Protein AF-A0A918B3X0-F1 (afdb_monomer)

Mean predicted aligned error: 12.59 Å

Structure (mmCIF, N/CA/C/O backbone):
data_AF-A0A918B3X0-F1
#
_entry.id   AF-A0A918B3X0-F1
#
loop_
_atom_site.group_PDB
_atom_site.id
_atom_site.type_symbol
_atom_site.label_atom_id
_atom_site.label_alt_id
_atom_site.label_comp_id
_atom_site.label_asym_id
_atom_site.label_entity_id
_atom_site.label_seq_id
_atom_site.pdbx_PDB_ins_code
_atom_site.Cartn_x
_atom_site.Cartn_y
_atom_site.Cartn_z
_atom_site.occupancy
_atom_site.B_iso_or_equiv
_atom_site.auth_seq_id
_atom_site.auth_comp_id
_atom_site.auth_asym_id
_atom_site.auth_atom_id
_atom_site.pdbx_PDB_model_num
ATOM 1 N N . MET A 1 1 ? -0.295 -6.693 39.713 1.00 38.38 1 MET A N 1
ATOM 2 C CA . MET A 1 1 ? -0.683 -7.107 41.080 1.00 38.38 1 MET A CA 1
ATOM 3 C C . MET A 1 1 ? -1.932 -7.965 40.973 1.00 38.38 1 MET A C 1
ATOM 5 O O . MET A 1 1 ? -2.939 -7.500 40.463 1.00 38.38 1 MET A O 1
ATOM 9 N N . GLN A 1 2 ? -1.808 -9.243 41.330 1.00 47.12 2 GLN A N 1
ATOM 10 C CA . GLN A 1 2 ? -2.875 -10.244 41.289 1.00 47.12 2 GLN A CA 1
ATOM 11 C C . GLN A 1 2 ? -3.918 -9.998 42.379 1.00 47.12 2 GLN A C 1
ATOM 13 O O . GLN A 1 2 ? -3.562 -9.675 43.508 1.00 47.12 2 GLN A O 1
ATOM 18 N N . CYS A 1 3 ? -5.178 -10.289 42.070 1.00 44.56 3 CYS A N 1
ATOM 19 C CA . CYS A 1 3 ? -6.147 -10.712 43.074 1.00 44.56 3 CYS A CA 1
ATOM 20 C C . CYS A 1 3 ? -6.928 -11.914 42.529 1.00 44.56 3 CYS A C 1
ATOM 22 O O . CYS A 1 3 ? -8.023 -11.789 41.994 1.00 44.56 3 CYS A 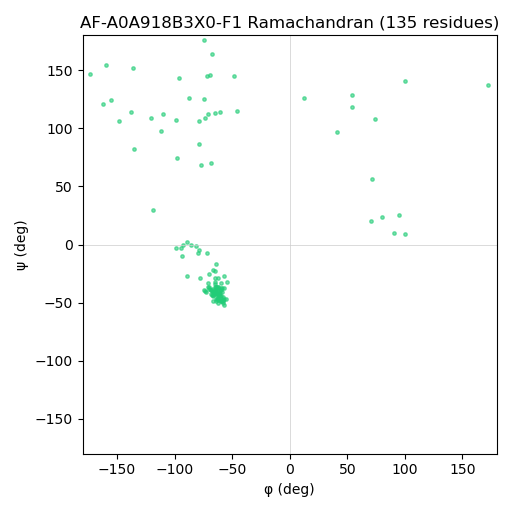O 1
ATOM 24 N N . SER A 1 4 ? -6.326 -13.098 42.664 1.00 54.41 4 SER A N 1
ATOM 25 C CA . SER A 1 4 ? -7.052 -14.368 42.651 1.00 54.41 4 SER A CA 1
ATOM 26 C C . SER A 1 4 ? -7.795 -14.524 43.973 1.00 54.41 4 SER A C 1
ATOM 28 O O . SER A 1 4 ? -7.160 -14.523 45.028 1.00 54.41 4 SER A O 1
ATOM 30 N N . ARG A 1 5 ? -9.112 -14.752 43.934 1.00 53.16 5 ARG A N 1
ATOM 31 C CA . ARG A 1 5 ? -9.843 -15.415 45.025 1.00 53.16 5 ARG A CA 1
ATOM 32 C C . ARG A 1 5 ? -10.854 -16.407 44.454 1.00 53.16 5 ARG A C 1
ATOM 34 O O . ARG A 1 5 ? -11.811 -16.038 43.787 1.00 53.16 5 ARG A O 1
ATOM 41 N N . ARG A 1 6 ? -10.598 -17.685 44.740 1.00 51.03 6 ARG A N 1
ATOM 42 C CA . ARG A 1 6 ? -11.579 -18.779 44.731 1.00 51.03 6 ARG A CA 1
ATOM 43 C C . ARG A 1 6 ? -12.595 -18.590 45.871 1.00 51.03 6 ARG A C 1
ATOM 45 O O . ARG A 1 6 ? -12.253 -17.957 46.866 1.00 51.03 6 ARG A O 1
ATOM 52 N N . ALA A 1 7 ? -13.712 -19.323 45.747 1.00 47.78 7 ALA A N 1
ATOM 53 C CA . ALA A 1 7 ? -14.756 -19.660 46.737 1.00 47.78 7 ALA A CA 1
ATOM 54 C C . ALA A 1 7 ? -16.034 -18.800 46.650 1.00 47.78 7 ALA A C 1
ATOM 56 O O . ALA A 1 7 ? -15.933 -17.600 46.466 1.00 47.78 7 ALA A O 1
ATOM 57 N N . VAL A 1 8 ? -17.270 -19.290 46.807 1.00 46.53 8 VAL A N 1
ATOM 58 C CA . VAL A 1 8 ? -17.877 -20.611 47.078 1.00 46.53 8 VAL A CA 1
ATOM 59 C C . VAL A 1 8 ? -19.406 -20.397 46.947 1.00 46.53 8 VAL A C 1
ATOM 61 O O . VAL A 1 8 ? -19.878 -19.342 47.342 1.00 46.53 8 VAL A O 1
ATOM 64 N N . ARG A 1 9 ? -20.143 -21.417 46.469 1.00 44.09 9 ARG A N 1
ATOM 65 C CA . ARG A 1 9 ? -21.593 -21.713 46.656 1.00 44.09 9 ARG A CA 1
ATOM 66 C C . ARG A 1 9 ? -22.648 -20.642 46.314 1.00 44.09 9 ARG A C 1
ATOM 68 O O . ARG A 1 9 ? -22.637 -19.520 46.793 1.00 44.09 9 ARG A O 1
ATOM 75 N N . GLY A 1 10 ? -23.621 -21.080 45.513 1.00 41.62 10 GLY A N 1
ATOM 76 C CA . GLY A 1 10 ? -24.712 -20.258 45.004 1.00 41.62 10 GLY A CA 1
ATOM 77 C C . GLY A 1 10 ? -25.806 -19.903 46.003 1.00 41.62 10 GLY A C 1
ATOM 78 O O . GLY A 1 10 ? -25.823 -20.399 47.121 1.00 41.62 10 GLY A O 1
ATOM 79 N N . ILE A 1 11 ? -26.735 -19.085 45.509 1.00 48.66 11 ILE A N 1
ATOM 80 C CA . ILE A 1 11 ? -28.118 -18.889 45.953 1.00 48.66 11 ILE A CA 1
ATOM 81 C C . ILE A 1 11 ? -28.875 -18.369 44.718 1.00 48.66 11 ILE A C 1
ATOM 83 O O . ILE A 1 11 ? -28.483 -17.373 44.115 1.00 48.66 11 ILE A O 1
ATOM 87 N N . VAL A 1 12 ? -29.945 -19.064 44.333 1.00 45.19 12 VAL A N 1
ATOM 88 C CA . VAL A 1 12 ? -31.016 -18.528 43.483 1.00 45.19 12 VAL A CA 1
ATOM 89 C C . VAL A 1 12 ? -32.021 -17.869 44.425 1.00 45.19 12 VAL A C 1
ATOM 91 O O . VAL A 1 12 ? -32.462 -18.547 45.350 1.00 45.19 12 VAL A O 1
ATOM 94 N N . CYS A 1 13 ? -32.363 -16.591 44.210 1.00 37.28 13 CYS A N 1
ATOM 95 C CA . CYS A 1 13 ? -33.737 -16.060 44.279 1.00 37.28 13 CYS A CA 1
ATOM 96 C C . CYS A 1 13 ? -33.818 -14.522 44.175 1.00 37.28 13 CYS A C 1
ATOM 98 O O . CYS A 1 13 ? -33.121 -13.802 44.879 1.00 37.28 13 CYS A O 1
ATOM 100 N N . ALA A 1 14 ? -34.807 -14.099 43.378 1.00 45.00 14 ALA A N 1
ATOM 101 C CA . ALA A 1 14 ? -35.717 -12.963 43.566 1.00 45.00 14 ALA A CA 1
ATOM 102 C C . ALA A 1 14 ? -35.231 -11.504 43.377 1.00 45.00 14 ALA A C 1
ATOM 104 O O . ALA A 1 14 ? -34.562 -10.911 44.212 1.00 45.00 14 ALA A O 1
ATOM 105 N N . ALA A 1 15 ? -35.722 -10.937 42.266 1.00 50.12 15 ALA A N 1
ATOM 106 C CA . ALA A 1 15 ? -36.191 -9.569 42.012 1.00 50.12 15 ALA A CA 1
ATOM 107 C C . ALA A 1 15 ? -35.898 -8.449 43.033 1.00 50.12 15 ALA A C 1
ATOM 109 O O . ALA A 1 15 ? -36.362 -8.489 44.170 1.00 50.12 15 ALA A O 1
ATOM 110 N N . SER A 1 16 ? -35.290 -7.358 42.548 1.00 41.41 16 SER A N 1
ATOM 111 C CA . SER A 1 16 ? -35.423 -5.990 43.077 1.00 41.41 16 SER A CA 1
ATOM 112 C C . SER A 1 16 ? -35.019 -4.951 42.018 1.00 41.41 16 SER A C 1
ATOM 114 O O . SER A 1 16 ? -34.298 -5.247 41.071 1.00 41.41 16 SER A O 1
ATOM 116 N N . VAL A 1 17 ? -35.571 -3.752 42.171 1.00 45.78 17 VAL A N 1
ATOM 117 C CA . VAL A 1 17 ? -35.860 -2.713 41.172 1.00 45.78 17 VAL A CA 1
ATOM 118 C C . VAL A 1 17 ? -34.755 -1.637 41.101 1.00 45.78 17 VAL A C 1
ATOM 120 O O . VAL A 1 17 ? -34.245 -1.235 42.136 1.00 45.78 17 VAL A O 1
ATOM 123 N N . VAL A 1 18 ? -34.480 -1.147 39.878 1.00 50.53 18 VAL A N 1
ATOM 124 C CA . VAL A 1 18 ? -33.891 0.157 39.462 1.00 50.53 18 VAL A CA 1
ATOM 125 C C . VAL A 1 18 ? -32.541 0.604 40.055 1.00 50.53 18 VAL A C 1
ATOM 127 O O . VAL A 1 18 ? -32.454 0.994 41.212 1.00 50.53 18 VAL A O 1
ATOM 130 N N . ALA A 1 19 ? -31.544 0.765 39.172 1.00 49.41 19 ALA A N 1
ATOM 131 C CA . ALA A 1 19 ? -30.615 1.905 39.173 1.00 49.41 19 ALA A CA 1
ATOM 132 C C . ALA A 1 19 ? -29.902 2.020 37.809 1.00 49.41 19 ALA A C 1
ATOM 134 O O . ALA A 1 19 ? -29.218 1.095 37.377 1.00 49.41 19 ALA A O 1
ATOM 135 N N . VAL A 1 20 ? -30.049 3.163 37.131 1.00 58.12 20 VAL A N 1
ATOM 136 C CA . VAL A 1 20 ? -29.154 3.574 36.039 1.00 58.12 20 VAL A CA 1
ATOM 137 C C . VAL A 1 20 ? -27.819 3.938 36.682 1.00 58.12 20 VAL A C 1
ATOM 139 O O . VAL A 1 20 ? -27.745 4.914 37.424 1.00 58.12 20 VAL A O 1
ATOM 142 N N . ALA A 1 21 ? -26.774 3.156 36.424 1.00 47.59 21 ALA A N 1
ATOM 143 C CA . ALA A 1 21 ? -25.416 3.487 36.834 1.00 47.59 21 ALA A CA 1
ATOM 144 C C . ALA A 1 21 ? -24.411 2.923 35.825 1.00 47.59 21 ALA A C 1
ATOM 146 O O . ALA A 1 21 ? -24.182 1.721 35.759 1.00 47.59 21 ALA A O 1
ATOM 147 N N . GLY A 1 22 ? -23.856 3.844 35.034 1.00 50.56 22 GLY A N 1
ATOM 148 C CA . GLY A 1 22 ? -22.523 3.808 34.441 1.00 50.56 22 GLY A CA 1
ATOM 149 C C . GLY A 1 22 ? -22.023 2.483 33.877 1.00 50.56 22 GLY A C 1
ATOM 150 O O . GLY A 1 22 ? -21.320 1.746 34.562 1.00 50.56 22 GLY A O 1
ATOM 151 N N . LEU A 1 23 ? -22.177 2.308 32.563 1.00 48.69 23 LEU A N 1
ATOM 152 C CA . LEU A 1 23 ? -21.142 1.643 31.767 1.00 48.69 23 LEU A CA 1
ATOM 153 C C . LEU A 1 23 ? -19.905 2.559 3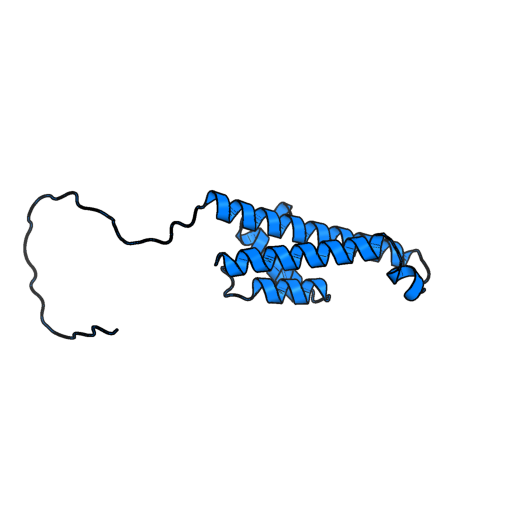1.722 1.00 48.69 23 LEU A C 1
ATOM 155 O O . LEU A 1 23 ? -19.595 3.175 30.712 1.00 48.69 23 LEU A O 1
ATOM 159 N N . MET A 1 24 ? -19.233 2.694 32.863 1.00 55.38 24 MET A N 1
ATOM 160 C CA . MET A 1 24 ? -17.837 3.108 32.941 1.00 55.38 24 MET A CA 1
ATOM 161 C C . MET A 1 24 ? -17.016 1.828 33.084 1.00 55.38 24 MET A C 1
ATOM 163 O O . MET A 1 24 ? -16.556 1.472 34.167 1.00 55.38 24 MET A O 1
ATOM 167 N N . SER A 1 25 ? -16.885 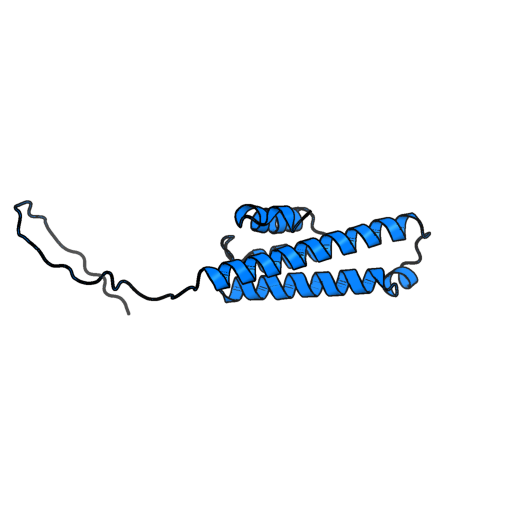1.104 31.976 1.00 47.66 25 SER A N 1
ATOM 168 C CA . SER A 1 25 ? -15.858 0.082 31.782 1.00 47.66 25 SER A CA 1
ATOM 169 C C . SER A 1 25 ? -14.881 0.632 30.746 1.00 47.66 25 SER A C 1
ATOM 171 O O . SER A 1 25 ? -15.274 0.878 29.611 1.00 47.66 25 SER A O 1
ATOM 173 N N . GLY A 1 26 ? -13.660 0.915 31.212 1.00 43.53 26 GLY A N 1
ATOM 174 C CA . GLY A 1 26 ? -12.650 1.811 30.635 1.00 43.53 26 GLY A CA 1
ATOM 175 C C . GLY A 1 26 ? -12.342 1.654 29.142 1.00 43.53 26 GLY A C 1
ATOM 176 O O . GLY A 1 26 ? -12.439 0.574 28.579 1.00 43.53 26 GLY A O 1
ATOM 177 N N . CYS A 1 27 ? -12.058 2.763 28.456 1.00 48.41 27 CYS A N 1
ATOM 178 C CA . CYS A 1 27 ? -10.750 3.449 28.421 1.00 48.41 27 CYS A CA 1
ATOM 179 C C . CYS A 1 27 ? -9.660 2.696 27.629 1.00 48.41 27 CYS A C 1
ATOM 181 O O . CYS A 1 27 ? -8.570 2.464 28.140 1.00 48.41 27 CYS A O 1
ATOM 183 N N . SER A 1 28 ? -9.927 2.402 26.357 1.00 42.72 28 SER A N 1
ATOM 184 C CA . SER A 1 28 ? -9.097 2.951 25.276 1.00 42.72 28 SER A CA 1
ATOM 185 C C . SER A 1 28 ? -10.055 3.753 24.408 1.00 42.72 28 SER A C 1
ATOM 187 O O . SER A 1 28 ? -10.979 3.186 23.831 1.00 42.72 28 SER A O 1
ATOM 189 N N . SER A 1 29 ? -9.956 5.082 24.435 1.00 47.22 29 SER A N 1
ATOM 190 C CA . SER A 1 29 ? -10.747 5.933 23.543 1.00 47.22 29 SER A CA 1
ATOM 191 C C . SER A 1 29 ? -10.095 5.884 22.166 1.00 47.22 29 SER A C 1
ATOM 193 O O . SER A 1 29 ? -9.481 6.857 21.736 1.00 47.22 29 SER A O 1
ATOM 195 N N . ASP A 1 30 ? -10.166 4.726 21.520 1.00 58.38 30 ASP A N 1
ATOM 196 C CA . ASP A 1 30 ? -9.882 4.613 20.101 1.00 58.38 30 ASP A CA 1
ATOM 197 C C . ASP A 1 30 ? -10.941 5.421 19.363 1.00 58.38 30 ASP A C 1
ATOM 199 O O . ASP A 1 30 ? -12.134 5.129 19.442 1.00 58.38 30 ASP A O 1
ATOM 203 N N . ASP A 1 31 ? -10.504 6.508 18.730 1.00 74.25 31 ASP A N 1
ATOM 204 C CA . ASP A 1 31 ? -11.349 7.296 17.845 1.00 74.25 31 ASP A CA 1
ATOM 205 C C . ASP A 1 31 ? -11.530 6.493 16.548 1.00 74.25 31 ASP A C 1
ATOM 207 O O . ASP A 1 31 ? -10.567 6.361 15.782 1.00 74.25 31 ASP A O 1
ATOM 211 N N . PRO A 1 32 ? -12.728 5.937 16.286 1.00 77.12 32 PRO A N 1
ATOM 212 C CA . PRO A 1 32 ? -12.947 5.088 15.122 1.00 77.12 32 PRO A CA 1
ATOM 213 C C . PRO A 1 32 ? -12.718 5.845 13.809 1.00 77.12 32 PRO A C 1
ATOM 215 O O . PRO A 1 32 ? -12.282 5.238 12.835 1.00 77.12 32 PRO A O 1
ATOM 218 N N . ALA A 1 33 ? -12.937 7.166 13.781 1.00 84.94 33 ALA A N 1
ATOM 219 C CA . ALA A 1 33 ? -12.683 7.968 12.588 1.00 84.94 33 ALA A CA 1
ATOM 220 C C . ALA A 1 33 ? -11.181 8.056 12.283 1.00 84.94 33 ALA A C 1
ATOM 222 O O . ALA A 1 33 ? -10.764 7.964 11.129 1.00 84.94 33 ALA A O 1
ATOM 223 N N . ARG A 1 34 ? -10.356 8.176 13.327 1.00 87.31 34 ARG A N 1
ATOM 224 C CA . ARG A 1 34 ? -8.896 8.198 13.198 1.00 87.31 34 ARG A CA 1
ATOM 225 C C . ARG A 1 34 ? -8.338 6.827 12.810 1.00 87.31 34 ARG A C 1
ATOM 227 O O . ARG A 1 34 ? -7.385 6.752 12.041 1.00 87.31 34 ARG A O 1
ATOM 234 N N . ALA A 1 35 ? -8.924 5.748 13.329 1.00 89.56 35 ALA A N 1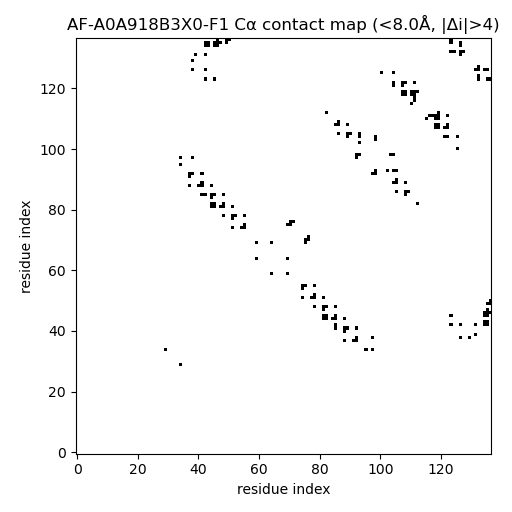
ATOM 235 C CA . ALA A 1 35 ? -8.547 4.388 12.951 1.00 89.56 35 ALA A CA 1
ATOM 236 C C . ALA A 1 35 ? -8.806 4.120 11.460 1.00 89.56 35 ALA A C 1
ATOM 238 O O . ALA A 1 35 ? -7.908 3.664 10.751 1.00 89.56 35 ALA A O 1
ATOM 239 N N . GLU A 1 36 ? -9.996 4.489 10.977 1.00 92.88 36 GLU A N 1
ATOM 240 C CA . GLU A 1 36 ? -10.355 4.378 9.562 1.00 92.88 36 GLU A CA 1
ATOM 241 C C . GLU A 1 36 ? -9.418 5.216 8.676 1.00 92.88 36 GLU A C 1
ATOM 243 O O . GLU A 1 36 ? -8.972 4.753 7.625 1.00 92.88 36 GLU A O 1
ATOM 248 N N . GLU A 1 37 ? -9.072 6.436 9.104 1.00 95.31 37 GLU A N 1
ATOM 249 C CA . GLU A 1 37 ? -8.130 7.290 8.378 1.00 95.31 37 GLU A CA 1
ATOM 250 C C . GLU A 1 37 ? -6.765 6.611 8.213 1.00 95.31 37 GLU A C 1
ATOM 252 O O . GLU A 1 37 ? -6.237 6.561 7.100 1.00 95.31 37 GLU A O 1
ATOM 257 N N . TRP A 1 38 ? -6.204 6.034 9.280 1.00 95.50 38 TRP A N 1
ATOM 258 C CA . TRP A 1 38 ? -4.913 5.353 9.187 1.00 95.50 38 TRP A CA 1
ATOM 259 C C . TRP A 1 38 ? -4.955 4.122 8.289 1.00 95.50 38 TRP A C 1
ATOM 261 O O . TRP A 1 38 ? -4.031 3.917 7.496 1.00 95.50 38 TRP A O 1
ATOM 271 N N . GLN A 1 39 ? -6.025 3.332 8.373 1.00 95.56 39 GLN A N 1
ATOM 272 C CA . GLN A 1 39 ? -6.220 2.163 7.514 1.00 95.56 39 GLN A CA 1
ATOM 273 C C . GLN A 1 39 ? -6.316 2.575 6.045 1.00 95.56 39 GLN A C 1
ATOM 275 O O . GLN A 1 39 ? -5.607 2.030 5.198 1.00 95.56 39 GLN A O 1
ATOM 280 N N . ARG A 1 40 ? -7.105 3.613 5.747 1.00 96.69 40 ARG A N 1
ATOM 281 C CA . ARG A 1 40 ? -7.227 4.172 4.398 1.00 96.69 40 ARG A CA 1
ATOM 282 C C . ARG A 1 40 ? -5.891 4.681 3.869 1.00 96.69 40 ARG A C 1
ATOM 284 O O . ARG A 1 40 ? -5.555 4.423 2.711 1.00 96.69 40 ARG A O 1
ATOM 291 N N . VAL A 1 41 ? -5.130 5.404 4.695 1.00 97.44 41 VAL A N 1
ATOM 292 C CA . VAL A 1 41 ? -3.801 5.911 4.328 1.00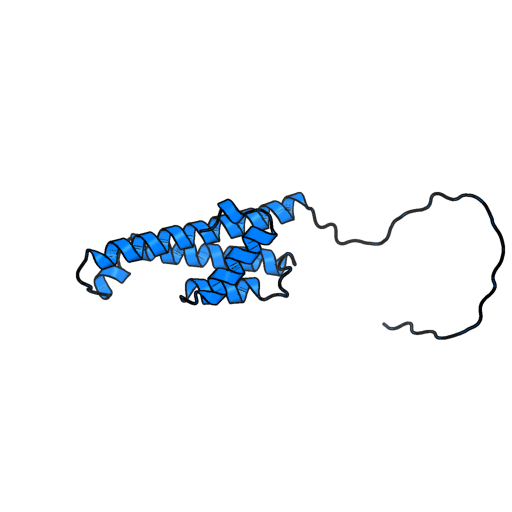 97.44 41 VAL A CA 1
ATOM 293 C C . VAL A 1 41 ? -2.878 4.752 3.978 1.00 97.44 41 VAL A C 1
ATOM 295 O O . VAL A 1 41 ? -2.253 4.792 2.921 1.00 97.44 41 VAL A O 1
ATOM 298 N N . TYR A 1 42 ? -2.816 3.715 4.813 1.00 97.62 42 TYR A N 1
ATOM 299 C CA . TYR A 1 42 ? -2.014 2.530 4.526 1.00 97.62 42 TYR A CA 1
ATOM 300 C C . TYR A 1 42 ? -2.413 1.876 3.202 1.00 97.62 42 TYR A C 1
ATOM 302 O O . TYR A 1 42 ? -1.557 1.722 2.334 1.00 97.62 42 TYR A O 1
ATOM 310 N N . CYS A 1 43 ? -3.700 1.585 3.002 1.00 98.06 43 CYS A N 1
ATOM 311 C CA . CYS A 1 43 ? -4.172 0.922 1.787 1.00 98.06 43 CYS A CA 1
ATOM 312 C C . CYS A 1 43 ? -3.912 1.751 0.527 1.00 98.06 43 CYS A C 1
ATOM 314 O O . CYS A 1 43 ? -3.454 1.215 -0.474 1.00 98.06 43 CYS A O 1
ATOM 316 N N . THR A 1 44 ? -4.069 3.075 0.604 1.00 98.38 44 THR A N 1
ATOM 317 C CA . THR A 1 44 ? -3.707 3.982 -0.497 1.00 98.38 44 THR A CA 1
ATOM 318 C C . THR A 1 44 ? -2.214 3.908 -0.829 1.00 98.38 44 THR A C 1
ATOM 320 O O . THR A 1 44 ? -1.831 3.915 -1.999 1.00 98.38 44 THR A O 1
ATOM 323 N N . ARG A 1 45 ? -1.342 3.868 0.190 1.00 98.12 45 ARG A N 1
ATOM 324 C CA . ARG A 1 45 ? 0.111 3.765 -0.022 1.00 98.12 45 ARG A CA 1
ATOM 325 C C . ARG A 1 45 ? 0.514 2.399 -0.562 1.00 98.12 45 ARG A C 1
ATOM 327 O O . ARG A 1 45 ? 1.418 2.353 -1.388 1.00 98.12 45 ARG A O 1
ATOM 334 N N . LEU A 1 46 ? -0.151 1.333 -0.120 1.00 97.81 46 LEU A N 1
ATOM 335 C CA . LEU A 1 46 ? 0.076 -0.015 -0.624 1.00 97.81 46 LEU A CA 1
ATOM 336 C C . LEU A 1 46 ? -0.269 -0.103 -2.117 1.00 97.81 46 LEU A C 1
ATOM 338 O O . LEU A 1 46 ? 0.600 -0.485 -2.892 1.00 97.81 46 LEU A O 1
ATOM 342 N N . GLY A 1 47 ? -1.453 0.360 -2.534 1.00 97.62 47 GLY A N 1
ATOM 343 C CA . GLY A 1 47 ? -1.827 0.387 -3.954 1.00 97.62 47 GLY A CA 1
ATOM 344 C C . GLY A 1 47 ? -0.909 1.265 -4.803 1.00 97.62 47 GLY A C 1
ATOM 345 O O . GLY A 1 47 ? -0.441 0.842 -5.850 1.00 97.62 47 GLY A O 1
ATOM 346 N N . SER A 1 48 ? -0.519 2.442 -4.298 1.00 97.19 48 SER A N 1
ATOM 347 C CA . SER A 1 48 ? 0.441 3.306 -5.012 1.00 97.19 48 SER A CA 1
ATOM 348 C C . SER A 1 48 ? 1.792 2.619 -5.260 1.00 97.19 48 SER A C 1
ATOM 350 O O . SER A 1 48 ? 2.464 2.906 -6.248 1.00 97.19 48 SER A O 1
ATOM 352 N N . TRP A 1 49 ? 2.229 1.749 -4.344 1.00 97.38 49 TRP A N 1
ATOM 353 C CA . TRP A 1 49 ? 3.441 0.953 -4.534 1.00 97.38 49 TRP A CA 1
ATOM 354 C C . TRP A 1 49 ? 3.237 -0.162 -5.570 1.00 97.38 49 TRP A C 1
ATOM 356 O O . TRP A 1 49 ? 4.126 -0.357 -6.400 1.00 97.38 49 TRP A O 1
ATOM 366 N N . GLN A 1 50 ? 2.084 -0.840 -5.562 1.00 96.62 50 GLN A N 1
ATOM 367 C CA . GLN A 1 50 ? 1.726 -1.856 -6.562 1.00 96.62 50 GLN A CA 1
ATOM 368 C C . GLN A 1 50 ? 1.719 -1.252 -7.975 1.00 96.62 50 GLN A C 1
ATOM 370 O O . GLN A 1 50 ? 2.437 -1.738 -8.849 1.00 96.62 50 GLN A O 1
ATOM 375 N N . ASP A 1 51 ? 1.055 -0.106 -8.152 1.00 95.50 51 ASP A N 1
ATOM 376 C CA . ASP A 1 51 ? 1.033 0.653 -9.409 1.00 95.50 51 ASP A CA 1
ATOM 377 C C . ASP A 1 51 ? 2.450 1.005 -9.901 1.00 95.50 51 ASP A C 1
ATOM 379 O O . ASP A 1 51 ? 2.795 0.827 -11.074 1.00 95.50 51 ASP A O 1
ATOM 383 N N . ALA A 1 52 ? 3.305 1.504 -9.000 1.00 94.25 52 ALA A N 1
ATOM 384 C CA . ALA A 1 52 ? 4.671 1.894 -9.341 1.00 94.25 52 ALA A CA 1
ATOM 385 C C . ALA A 1 52 ? 5.551 0.686 -9.718 1.00 94.25 52 ALA A C 1
ATOM 387 O O . ALA A 1 52 ? 6.353 0.765 -10.654 1.00 94.25 52 ALA A O 1
ATOM 388 N N . ARG A 1 53 ? 5.392 -0.450 -9.028 1.00 92.31 53 ARG A N 1
ATOM 389 C CA . ARG A 1 53 ? 6.078 -1.711 -9.358 1.00 92.31 53 ARG A CA 1
ATOM 390 C C . ARG A 1 53 ? 5.639 -2.246 -10.723 1.00 92.31 53 ARG A C 1
ATOM 392 O O . ARG A 1 53 ? 6.464 -2.738 -11.500 1.00 92.31 53 ARG A O 1
ATOM 399 N N . ASP A 1 54 ? 4.360 -2.147 -11.039 1.00 91.88 54 ASP A N 1
ATOM 400 C CA . ASP A 1 54 ? 3.836 -2.647 -12.306 1.00 91.88 54 ASP A CA 1
ATOM 401 C C . ASP A 1 54 ? 4.330 -1.784 -13.478 1.00 91.88 54 ASP A C 1
ATOM 403 O O . ASP A 1 54 ? 4.773 -2.317 -14.501 1.00 91.88 54 ASP A O 1
ATOM 407 N N . ALA A 1 55 ? 4.412 -0.462 -13.291 1.00 89.44 55 ALA A N 1
ATOM 408 C CA . ALA A 1 55 ? 5.029 0.453 -14.255 1.00 89.44 55 ALA A CA 1
ATOM 409 C C . ALA A 1 55 ? 6.513 0.127 -14.536 1.00 89.44 55 ALA A C 1
ATOM 411 O O . ALA A 1 55 ? 6.973 0.212 -15.683 1.00 89.44 55 ALA A O 1
ATOM 412 N N . LEU A 1 56 ? 7.266 -0.296 -13.515 1.00 86.69 56 LEU A N 1
ATOM 413 C CA . LEU A 1 56 ? 8.649 -0.763 -13.670 1.00 86.69 56 LEU A CA 1
ATOM 414 C C . LEU A 1 56 ? 8.764 -2.045 -14.492 1.00 86.69 56 LEU A C 1
ATOM 416 O O . LEU A 1 56 ? 9.669 -2.176 -15.324 1.00 86.69 56 LEU A O 1
ATOM 420 N N . THR A 1 57 ? 7.852 -2.987 -14.259 1.00 83.88 57 THR A N 1
ATOM 421 C CA . THR A 1 57 ? 7.818 -4.271 -14.967 1.00 83.88 57 THR A CA 1
ATOM 422 C C . THR A 1 57 ? 7.582 -4.053 -16.461 1.00 83.88 57 THR A C 1
ATOM 424 O O . THR A 1 57 ? 8.290 -4.630 -17.288 1.00 83.88 57 THR A O 1
ATOM 427 N N . VAL A 1 58 ? 6.666 -3.145 -16.817 1.00 79.06 58 VAL A N 1
ATOM 428 C CA . VAL A 1 58 ? 6.421 -2.739 -18.211 1.00 79.06 58 VAL A CA 1
ATOM 429 C C . VAL A 1 58 ? 7.662 -2.080 -18.823 1.00 79.06 58 VAL A C 1
ATOM 431 O O . VAL A 1 58 ? 8.102 -2.467 -19.904 1.00 79.06 58 VAL A O 1
ATOM 434 N N . SER A 1 59 ? 8.285 -1.141 -18.108 1.00 71.12 59 SER A N 1
ATOM 435 C CA . SER A 1 59 ? 9.442 -0.382 -18.610 1.00 71.12 59 SER A CA 1
ATOM 436 C C . SER A 1 59 ? 10.685 -1.252 -18.847 1.00 71.12 59 SER A C 1
ATOM 438 O O . SER A 1 59 ? 11.449 -1.018 -19.784 1.00 71.12 59 SER A O 1
ATOM 440 N N . THR A 1 60 ? 10.886 -2.276 -18.015 1.00 69.31 60 THR A N 1
ATOM 441 C CA . THR A 1 60 ? 12.021 -3.211 -18.124 1.00 69.31 60 THR A CA 1
ATOM 442 C C . THR A 1 60 ? 11.803 -4.252 -19.225 1.00 69.31 60 THR A C 1
ATOM 444 O O . THR A 1 60 ? 12.765 -4.707 -19.836 1.00 69.31 60 THR A O 1
ATOM 447 N N . GLY A 1 61 ? 10.550 -4.610 -19.526 1.00 62.97 61 GLY A N 1
ATOM 448 C CA . GLY A 1 61 ? 10.222 -5.496 -20.648 1.00 62.97 61 GLY A CA 1
ATOM 449 C C . GLY A 1 61 ? 10.565 -4.896 -22.017 1.00 62.97 61 GLY A C 1
ATOM 450 O O . GLY A 1 61 ? 10.973 -5.627 -22.920 1.00 62.97 61 GLY A O 1
ATOM 451 N N . ASP A 1 62 ? 10.464 -3.570 -22.146 1.00 61.91 62 ASP A N 1
ATOM 452 C CA . ASP A 1 62 ? 10.767 -2.839 -23.384 1.00 61.91 62 ASP A CA 1
ATOM 453 C C . ASP A 1 62 ? 12.240 -2.401 -23.493 1.00 61.91 62 ASP A C 1
ATOM 455 O O . ASP A 1 62 ? 12.779 -2.258 -24.596 1.00 61.91 62 ASP A O 1
ATOM 459 N N . ALA A 1 63 ? 12.924 -2.195 -22.364 1.00 58.84 63 ALA A N 1
ATOM 460 C CA . ALA A 1 63 ? 14.328 -1.808 -22.321 1.00 58.84 63 ALA A CA 1
ATOM 461 C C . ALA A 1 63 ? 15.216 -3.032 -22.056 1.00 58.84 63 ALA A C 1
ATOM 463 O O . ALA A 1 63 ? 15.289 -3.514 -20.932 1.00 58.84 63 ALA A O 1
ATOM 464 N N . GLY A 1 64 ? 15.943 -3.511 -23.075 1.00 58.12 64 GLY A N 1
ATOM 465 C CA . GLY A 1 64 ? 16.970 -4.548 -22.903 1.00 58.12 64 GLY A CA 1
ATOM 466 C C . GLY A 1 64 ? 17.862 -4.242 -21.691 1.00 58.12 64 GLY A C 1
ATOM 467 O O . GLY A 1 64 ? 18.527 -3.206 -21.663 1.00 58.12 64 GLY A O 1
ATOM 468 N N . ALA A 1 65 ? 17.789 -5.107 -20.678 1.00 59.09 65 ALA A N 1
ATOM 469 C CA . ALA A 1 65 ? 18.163 -4.802 -19.302 1.00 59.09 65 ALA A CA 1
ATOM 470 C C . ALA A 1 65 ? 19.641 -4.400 -19.144 1.00 59.09 65 ALA A C 1
ATOM 472 O O . ALA A 1 65 ? 20.550 -5.208 -19.323 1.00 59.09 65 ALA A O 1
ATOM 473 N N . ASP A 1 66 ? 19.863 -3.144 -18.756 1.00 68.62 66 ASP A N 1
ATOM 474 C CA . ASP A 1 66 ? 21.064 -2.715 -18.043 1.00 68.62 66 ASP A CA 1
ATOM 475 C C . ASP A 1 66 ? 20.611 -2.326 -16.631 1.00 68.62 66 ASP A C 1
ATOM 477 O O . ASP A 1 66 ? 20.069 -1.236 -16.412 1.00 68.62 66 ASP A O 1
ATOM 481 N N . ASP A 1 67 ? 20.775 -3.249 -15.681 1.00 66.88 67 ASP A N 1
ATOM 482 C CA . ASP A 1 67 ? 20.261 -3.135 -14.306 1.00 66.88 67 ASP A CA 1
ATOM 483 C C . ASP A 1 67 ? 20.725 -1.841 -13.617 1.00 66.88 67 ASP A C 1
ATOM 485 O O . ASP A 1 67 ? 19.998 -1.219 -12.839 1.00 66.88 67 ASP A O 1
ATOM 489 N N . ALA A 1 68 ? 21.928 -1.366 -13.957 1.00 68.06 68 ALA A N 1
ATOM 490 C CA . ALA A 1 68 ? 22.476 -0.130 -13.416 1.00 68.06 68 ALA A CA 1
ATOM 491 C C . ALA A 1 68 ? 21.753 1.117 -13.951 1.00 68.06 68 ALA A C 1
ATOM 493 O O . ALA A 1 68 ? 21.656 2.123 -13.242 1.00 68.06 68 ALA A O 1
ATOM 494 N N . ARG A 1 69 ? 21.267 1.098 -15.198 1.00 71.19 69 ARG A N 1
ATOM 495 C CA . ARG A 1 69 ? 20.439 2.175 -15.757 1.00 71.19 69 ARG A CA 1
ATOM 496 C C . ARG A 1 69 ? 19.021 2.138 -15.192 1.00 71.19 69 ARG A C 1
ATOM 498 O O . ARG A 1 69 ? 18.503 3.208 -14.875 1.00 71.19 69 ARG A O 1
ATOM 505 N N . ALA A 1 70 ? 18.445 0.950 -15.015 1.00 70.81 70 ALA A N 1
ATOM 506 C CA . ALA A 1 70 ? 17.129 0.773 -14.404 1.00 70.81 70 ALA A CA 1
ATOM 507 C C . ALA A 1 70 ? 17.097 1.311 -12.962 1.00 70.81 70 ALA A C 1
ATOM 509 O O . ALA A 1 70 ? 16.227 2.111 -12.633 1.00 70.81 70 ALA A O 1
ATOM 510 N N . ALA A 1 71 ? 18.119 1.019 -12.149 1.00 74.69 71 ALA A N 1
ATOM 511 C CA . ALA A 1 71 ? 18.226 1.525 -10.774 1.00 74.69 71 ALA A CA 1
ATOM 512 C C . ALA A 1 71 ? 18.367 3.061 -10.661 1.00 74.69 71 ALA A C 1
ATOM 514 O O . ALA A 1 71 ? 18.185 3.639 -9.592 1.00 74.69 71 ALA A O 1
ATOM 515 N N . ARG A 1 72 ? 18.720 3.755 -11.752 1.00 78.00 72 ARG A N 1
ATOM 516 C CA . ARG A 1 72 ? 18.798 5.229 -11.803 1.00 78.00 72 ARG A CA 1
ATOM 517 C C . ARG A 1 72 ? 17.560 5.875 -12.417 1.00 78.00 72 ARG A C 1
ATOM 519 O O . ARG A 1 72 ? 17.508 7.104 -12.506 1.00 78.00 72 ARG A O 1
ATOM 526 N N . SER A 1 73 ? 16.613 5.067 -12.878 1.00 83.12 73 SER A N 1
ATOM 527 C CA . SER A 1 73 ? 15.400 5.549 -13.519 1.00 83.12 73 SER A CA 1
ATOM 528 C C . SER A 1 73 ? 14.487 6.250 -12.499 1.00 83.12 73 SER A C 1
ATOM 530 O O . SER A 1 73 ? 14.494 5.892 -11.314 1.00 83.12 73 SER A O 1
ATOM 532 N N . PRO A 1 74 ? 13.754 7.300 -12.907 1.00 85.50 74 PRO A N 1
ATOM 533 C CA . PRO A 1 74 ? 12.773 7.939 -12.038 1.00 85.50 74 PRO A CA 1
ATOM 534 C C . PRO A 1 74 ? 11.696 6.949 -11.580 1.00 85.50 74 PRO A C 1
ATOM 536 O O . PRO A 1 74 ? 11.347 6.962 -10.407 1.00 85.50 74 PRO A O 1
ATOM 539 N N . GLU A 1 75 ? 11.275 6.027 -12.445 1.00 87.69 75 GLU A N 1
ATOM 540 C CA . GLU A 1 75 ? 10.286 4.991 -12.143 1.00 87.69 75 GLU A CA 1
ATOM 541 C C . GLU A 1 75 ? 10.761 4.084 -10.998 1.00 87.69 75 GLU A C 1
ATOM 543 O O . GLU A 1 75 ? 9.991 3.739 -10.103 1.00 87.69 75 GLU A O 1
ATOM 548 N N . PHE A 1 76 ? 12.058 3.751 -10.976 1.00 88.19 76 PHE A N 1
ATOM 549 C CA . PHE A 1 76 ? 12.640 2.939 -9.906 1.00 88.19 76 PHE A CA 1
ATOM 550 C C . PHE A 1 76 ? 12.626 3.676 -8.574 1.00 88.19 76 PHE A C 1
ATOM 552 O O . PHE A 1 76 ? 12.208 3.130 -7.555 1.00 88.19 76 PHE A O 1
ATOM 559 N N . ARG A 1 77 ? 13.012 4.953 -8.592 1.00 91.19 77 ARG A N 1
ATOM 560 C CA . ARG A 1 77 ? 12.971 5.803 -7.399 1.00 91.19 77 ARG A CA 1
ATOM 561 C C . ARG A 1 77 ? 11.548 6.020 -6.897 1.00 91.19 77 ARG A C 1
ATOM 563 O O . ARG A 1 77 ? 11.344 6.095 -5.689 1.00 91.19 77 ARG A O 1
ATOM 570 N N . ASP A 1 78 ? 10.579 6.139 -7.796 1.00 91.50 78 ASP A N 1
ATOM 571 C CA . ASP A 1 78 ? 9.174 6.309 -7.437 1.00 91.50 78 ASP A CA 1
ATOM 572 C C . ASP A 1 78 ? 8.624 5.046 -6.767 1.00 91.50 78 ASP A C 1
ATOM 574 O O . ASP A 1 78 ? 7.998 5.149 -5.709 1.00 91.50 78 ASP A O 1
ATOM 578 N N . ALA A 1 79 ? 8.946 3.861 -7.294 1.00 92.88 79 ALA A N 1
ATOM 579 C CA . ALA A 1 79 ? 8.591 2.593 -6.661 1.00 92.88 79 ALA A CA 1
ATOM 580 C C . ALA A 1 79 ? 9.260 2.410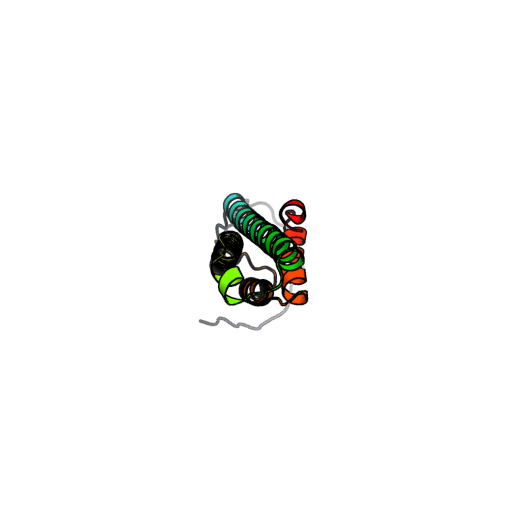 -5.289 1.00 92.88 79 ALA A C 1
ATOM 582 O O . ALA A 1 79 ? 8.586 2.027 -4.332 1.00 92.88 79 ALA A O 1
ATOM 583 N N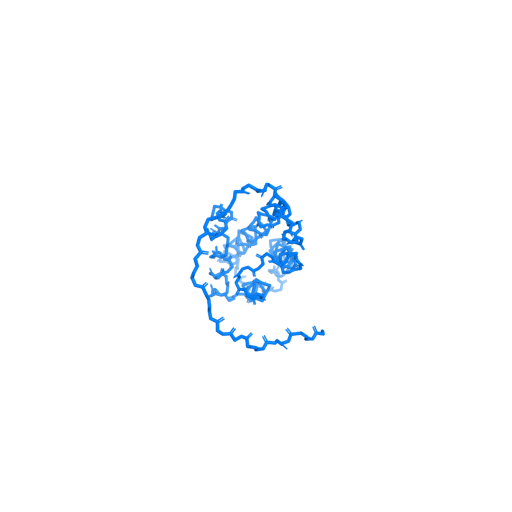 . GLU A 1 80 ? 10.550 2.739 -5.147 1.00 93.75 80 GLU A N 1
ATOM 584 C CA . GLU A 1 80 ? 11.239 2.706 -3.847 1.00 93.75 80 GLU A CA 1
ATOM 585 C C . GLU A 1 80 ? 10.604 3.676 -2.838 1.00 93.75 80 GLU A C 1
ATOM 587 O O . GLU A 1 80 ? 10.351 3.320 -1.685 1.00 93.75 80 GLU A O 1
ATOM 592 N N . ASN A 1 81 ? 10.291 4.902 -3.259 1.00 96.44 81 ASN A N 1
ATOM 593 C CA . ASN A 1 81 ? 9.635 5.885 -2.398 1.00 96.44 81 ASN A CA 1
ATOM 594 C C . ASN A 1 81 ? 8.235 5.421 -1.969 1.00 96.44 81 ASN A C 1
ATOM 596 O O . ASN A 1 81 ? 7.863 5.580 -0.801 1.00 96.44 81 ASN A O 1
ATOM 600 N N . ALA A 1 82 ? 7.462 4.839 -2.890 1.00 96.81 82 ALA A N 1
ATOM 601 C CA . ALA A 1 82 ? 6.144 4.288 -2.597 1.00 96.81 82 ALA A CA 1
ATOM 602 C C . ALA A 1 82 ? 6.236 3.099 -1.626 1.00 96.81 82 ALA A C 1
ATOM 604 O O . ALA A 1 82 ? 5.483 3.054 -0.651 1.00 96.81 82 ALA A O 1
ATOM 605 N N . ALA A 1 83 ? 7.220 2.211 -1.809 1.00 97.06 83 ALA A N 1
ATOM 606 C CA . ALA A 1 83 ? 7.508 1.111 -0.889 1.00 97.06 83 ALA A CA 1
ATOM 607 C C . ALA A 1 83 ? 7.804 1.626 0.528 1.00 97.06 83 ALA A C 1
ATOM 609 O O . ALA A 1 83 ? 7.207 1.179 1.511 1.00 97.06 83 ALA A O 1
ATOM 610 N N . HIS A 1 84 ? 8.685 2.625 0.647 1.00 98.12 84 HIS A N 1
ATOM 611 C CA . HIS A 1 84 ? 8.991 3.251 1.931 1.00 98.12 84 HIS A CA 1
ATOM 612 C C . HIS A 1 84 ? 7.757 3.884 2.581 1.00 98.12 84 HIS A C 1
ATOM 614 O O . HIS A 1 84 ? 7.586 3.777 3.799 1.00 98.12 84 HIS A O 1
ATOM 620 N N . ALA A 1 85 ? 6.885 4.516 1.793 1.00 98.12 85 ALA A N 1
ATOM 621 C CA . ALA A 1 85 ? 5.649 5.103 2.294 1.00 98.12 85 ALA A CA 1
ATOM 622 C C . ALA A 1 85 ? 4.659 4.040 2.802 1.00 98.12 85 ALA A C 1
ATOM 624 O O . ALA A 1 85 ? 4.059 4.240 3.860 1.00 98.12 85 ALA A O 1
ATOM 625 N N . ALA A 1 86 ? 4.524 2.906 2.108 1.00 97.94 86 ALA A N 1
ATOM 626 C CA . ALA A 1 86 ? 3.684 1.788 2.540 1.00 97.94 86 ALA A CA 1
ATOM 627 C C . ALA A 1 86 ? 4.185 1.182 3.863 1.00 97.94 86 ALA A C 1
ATOM 629 O O . ALA A 1 86 ? 3.414 1.041 4.814 1.00 97.94 86 ALA A O 1
ATOM 630 N N . VAL A 1 87 ? 5.495 0.930 3.979 1.00 98.12 87 VAL A N 1
ATOM 631 C CA . VAL A 1 87 ? 6.121 0.427 5.218 1.00 98.12 87 VAL A CA 1
ATOM 632 C C . VAL A 1 87 ? 6.014 1.438 6.366 1.00 98.12 87 VAL A C 1
ATOM 634 O O . VAL A 1 87 ? 5.852 1.066 7.527 1.00 98.12 87 VAL A O 1
ATOM 6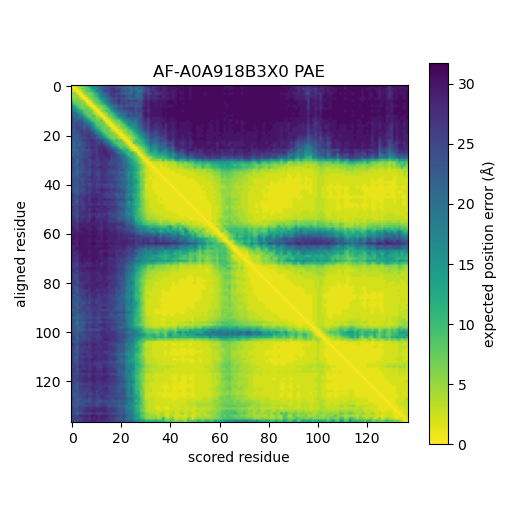37 N N . ALA A 1 88 ? 6.120 2.738 6.085 1.00 98.19 88 ALA A N 1
ATOM 638 C CA . ALA A 1 88 ? 5.929 3.759 7.111 1.00 98.19 88 ALA A CA 1
ATOM 639 C C . ALA A 1 88 ? 4.481 3.783 7.619 1.00 98.19 88 ALA A C 1
ATOM 641 O O . ALA A 1 88 ? 4.265 3.896 8.825 1.00 98.19 88 ALA A O 1
ATOM 642 N N . ALA A 1 89 ? 3.502 3.644 6.723 1.00 97.62 89 ALA A N 1
ATOM 643 C CA . ALA A 1 89 ? 2.091 3.612 7.083 1.00 97.62 89 ALA A CA 1
ATOM 644 C C . ALA A 1 89 ? 1.713 2.346 7.873 1.00 97.62 89 ALA A C 1
ATOM 646 O O . ALA A 1 89 ? 0.993 2.459 8.865 1.00 97.62 89 ALA A O 1
ATOM 647 N N . SER A 1 90 ? 2.255 1.168 7.537 1.00 96.75 90 SER A N 1
ATOM 648 C CA . SER A 1 90 ? 1.999 -0.054 8.320 1.00 96.75 90 SER A CA 1
ATOM 649 C C . SER A 1 90 ? 2.511 0.061 9.758 1.00 96.75 90 SER A C 1
ATOM 651 O O . SER A 1 90 ? 1.837 -0.360 10.692 1.00 96.75 90 SER A O 1
ATOM 653 N N . LYS A 1 91 ? 3.656 0.721 9.973 1.00 96.00 91 LYS A N 1
ATOM 654 C CA . LYS A 1 91 ? 4.177 1.003 11.325 1.00 96.00 91 LYS A CA 1
ATOM 655 C C . LYS A 1 91 ? 3.279 1.936 12.133 1.00 96.00 91 LYS A C 1
ATOM 657 O O . LYS A 1 91 ? 3.306 1.895 13.360 1.00 96.00 91 LYS A O 1
ATOM 662 N N . VAL A 1 92 ? 2.532 2.822 11.469 1.00 94.94 92 VAL A N 1
ATOM 663 C CA . VAL A 1 92 ? 1.512 3.628 12.151 1.00 94.94 92 VAL A CA 1
ATOM 664 C C . VAL A 1 92 ? 0.393 2.714 12.629 1.00 94.94 92 VAL A C 1
ATOM 666 O O . VAL A 1 92 ? 0.064 2.769 13.805 1.00 94.94 92 VAL A O 1
ATOM 669 N N . LEU A 1 93 ? -0.118 1.829 11.770 1.00 94.00 93 LEU A N 1
ATOM 670 C CA . LEU A 1 93 ? -1.163 0.877 12.153 1.00 94.00 93 LEU A CA 1
ATOM 671 C C . LEU A 1 93 ? -0.749 -0.023 13.320 1.00 94.00 93 LEU A C 1
ATOM 673 O O . LEU A 1 93 ? -1.515 -0.164 14.268 1.00 94.00 93 LEU A O 1
ATOM 677 N N . ASP A 1 94 ? 0.467 -0.571 13.287 1.00 93.12 94 ASP A N 1
ATOM 678 C CA . ASP A 1 94 ? 1.017 -1.382 14.379 1.00 93.12 94 ASP A CA 1
ATOM 679 C C . ASP A 1 94 ? 1.087 -0.596 15.698 1.00 93.12 94 ASP A C 1
ATOM 681 O O . ASP A 1 94 ? 0.573 -1.037 16.726 1.00 93.12 94 ASP A O 1
ATOM 685 N N . ARG A 1 95 ? 1.627 0.630 15.664 1.00 91.94 95 ARG A N 1
ATOM 686 C CA . ARG A 1 95 ? 1.719 1.493 16.852 1.00 91.94 95 ARG A CA 1
ATOM 687 C C . ARG A 1 95 ? 0.351 1.861 17.430 1.00 91.94 95 ARG A C 1
ATOM 689 O O . ARG A 1 95 ? 0.228 1.977 18.647 1.00 91.94 95 ARG A O 1
ATOM 696 N N . GLU A 1 96 ? -0.646 2.078 16.577 1.00 90.94 96 GLU A N 1
ATOM 697 C CA . GLU A 1 96 ? -2.019 2.373 16.999 1.00 90.94 96 GLU A CA 1
ATOM 698 C C . GLU A 1 96 ? -2.809 1.098 17.368 1.00 90.94 96 GLU A C 1
ATOM 700 O O . GLU A 1 96 ? -3.963 1.195 17.766 1.00 90.94 96 GLU A O 1
ATOM 705 N N . GLY A 1 97 ? -2.219 -0.101 17.260 1.00 90.12 97 GLY A N 1
ATOM 706 C CA . GLY A 1 97 ? -2.896 -1.365 17.577 1.00 90.12 97 GLY A CA 1
ATOM 707 C C . GLY A 1 97 ? -3.988 -1.761 16.575 1.00 90.12 97 GLY A C 1
ATOM 708 O O . GLY A 1 97 ? -4.866 -2.562 16.895 1.00 90.12 97 GLY A O 1
ATOM 709 N N . LEU A 1 98 ? -3.938 -1.207 15.362 1.00 90.88 98 LEU A N 1
ATOM 710 C CA . LEU A 1 98 ? -4.901 -1.436 14.278 1.00 90.88 98 LEU A CA 1
ATOM 711 C C . LEU A 1 98 ? -4.515 -2.622 13.381 1.00 90.88 98 LEU A C 1
ATOM 713 O O . LEU A 1 98 ? -5.205 -2.937 12.409 1.00 90.88 98 LEU A O 1
ATOM 717 N N . ASP A 1 99 ? -3.417 -3.301 13.704 1.00 86.50 99 ASP A N 1
ATOM 718 C CA . ASP A 1 99 ? -3.034 -4.568 13.096 1.00 86.50 99 ASP A CA 1
ATOM 719 C C . ASP A 1 99 ? -3.850 -5.721 13.709 1.00 86.50 99 ASP A C 1
ATOM 721 O O . ASP A 1 99 ? -3.450 -6.389 14.666 1.00 86.50 99 ASP A O 1
ATOM 725 N N . HIS A 1 100 ? -5.030 -5.965 13.140 1.00 76.81 100 HIS A N 1
ATOM 726 C CA . HIS A 1 100 ? -5.913 -7.065 13.543 1.00 76.81 100 HIS A CA 1
ATOM 727 C C . HIS A 1 100 ? -5.392 -8.453 13.130 1.00 76.81 100 HIS A C 1
ATOM 729 O O . HIS A 1 100 ? -5.957 -9.470 13.534 1.00 76.81 100 HIS A O 1
ATOM 735 N N . THR A 1 101 ? -4.311 -8.504 12.350 1.00 70.38 101 THR A N 1
ATOM 736 C CA . THR A 1 101 ? -3.630 -9.723 11.896 1.00 70.38 101 THR A CA 1
ATOM 737 C C . THR A 1 101 ? -2.605 -10.249 12.900 1.00 70.38 101 THR A C 1
ATOM 739 O O . THR A 1 101 ? -2.022 -11.303 12.669 1.00 70.38 101 THR A O 1
ATOM 742 N N . GLY A 1 102 ? -2.424 -9.578 14.043 1.00 67.19 102 GLY A N 1
ATOM 743 C CA . GLY A 1 102 ? -1.573 -10.063 15.133 1.00 67.19 102 GLY A CA 1
ATOM 744 C C . GLY A 1 102 ? -0.141 -9.525 15.114 1.00 67.19 102 GLY A C 1
ATOM 745 O O . GLY A 1 102 ? 0.743 -10.175 15.664 1.00 67.19 102 GLY A O 1
ATOM 746 N N . GLY A 1 103 ? 0.089 -8.350 14.517 1.00 75.81 103 GLY A N 1
ATOM 747 C CA . GLY A 1 103 ? 1.407 -7.694 14.477 1.00 75.81 103 GLY A CA 1
ATOM 748 C C . GLY A 1 103 ? 2.253 -8.062 13.254 1.00 75.81 103 GLY A C 1
ATOM 749 O O . GLY A 1 103 ? 3.443 -7.752 13.204 1.00 75.81 103 GLY A O 1
ATOM 750 N N . HIS A 1 104 ? 1.663 -8.755 12.280 1.00 89.75 104 HIS A N 1
ATOM 751 C CA . HIS A 1 104 ? 2.352 -9.214 11.076 1.00 89.75 104 HIS A CA 1
ATOM 752 C C . HIS A 1 104 ? 2.232 -8.241 9.902 1.00 89.75 104 HIS A C 1
ATOM 754 O O . HIS A 1 104 ? 2.957 -8.402 8.932 1.00 89.75 104 HIS A O 1
ATOM 760 N N . LEU A 1 105 ? 1.394 -7.201 9.967 1.00 94.25 105 LEU A N 1
ATOM 761 C CA . LEU A 1 105 ? 1.150 -6.315 8.825 1.00 94.25 105 LEU A CA 1
ATOM 762 C C . LEU A 1 105 ? 2.404 -5.537 8.413 1.00 94.25 105 LEU A C 1
ATOM 764 O O . LEU A 1 105 ? 2.649 -5.324 7.225 1.00 94.25 105 LEU A O 1
ATOM 768 N N . VAL A 1 106 ? 3.225 -5.119 9.381 1.00 96.50 106 VAL A N 1
ATOM 769 C CA . VAL A 1 106 ? 4.511 -4.462 9.091 1.00 96.50 106 VAL A CA 1
ATOM 770 C C . VAL A 1 106 ? 5.451 -5.425 8.379 1.00 96.50 106 VAL A C 1
ATOM 772 O O . VAL A 1 106 ? 6.055 -5.051 7.377 1.00 96.50 106 VAL A O 1
ATOM 775 N N . GLU A 1 107 ? 5.559 -6.649 8.890 1.00 96.75 107 GLU A N 1
ATOM 776 C CA . GLU A 1 107 ? 6.410 -7.693 8.331 1.00 96.75 107 GLU A CA 1
ATOM 777 C C . GLU A 1 107 ? 5.940 -8.095 6.928 1.00 96.75 107 GLU A C 1
ATOM 779 O O . GLU A 1 107 ? 6.731 -8.057 5.990 1.00 96.75 107 GLU A O 1
ATOM 784 N N . ASP A 1 108 ? 4.646 -8.355 6.754 1.00 97.19 108 ASP A N 1
ATOM 785 C CA . ASP A 1 108 ? 4.028 -8.670 5.469 1.00 97.19 108 ASP A CA 1
ATOM 786 C C . ASP A 1 108 ? 4.237 -7.543 4.455 1.00 97.19 108 ASP A C 1
ATOM 788 O O . ASP A 1 108 ? 4.594 -7.806 3.312 1.00 97.19 108 ASP A O 1
ATOM 792 N N . THR A 1 109 ? 4.122 -6.277 4.870 1.00 97.31 109 THR A N 1
ATOM 793 C CA . THR A 1 109 ? 4.413 -5.140 3.980 1.00 97.31 109 THR A CA 1
ATOM 794 C C . THR A 1 109 ? 5.893 -5.101 3.586 1.00 97.31 109 THR A C 1
ATOM 796 O O . THR A 1 109 ? 6.207 -4.810 2.437 1.00 97.31 109 THR A O 1
ATOM 799 N N . VAL A 1 110 ? 6.818 -5.393 4.508 1.00 97.81 110 VAL A N 1
ATOM 800 C CA . VAL A 1 110 ? 8.265 -5.424 4.219 1.00 97.81 110 VAL A CA 1
ATOM 801 C C . VAL A 1 110 ? 8.620 -6.566 3.264 1.00 97.81 110 VAL A C 1
ATOM 803 O O . VAL A 1 110 ? 9.388 -6.357 2.325 1.00 97.81 110 VAL A O 1
ATOM 806 N N . TRP A 1 111 ? 8.055 -7.755 3.469 1.00 97.81 111 TRP A N 1
ATOM 807 C CA . TRP A 1 111 ? 8.249 -8.889 2.567 1.00 97.81 111 TRP A CA 1
ATOM 808 C C . TRP A 1 111 ? 7.621 -8.631 1.195 1.00 97.81 111 TRP A C 1
ATOM 810 O O . TRP A 1 111 ? 8.271 -8.886 0.182 1.00 97.81 111 TRP A O 1
ATOM 820 N N . ALA A 1 112 ? 6.426 -8.035 1.152 1.00 96.81 112 ALA A N 1
ATOM 821 C CA . ALA A 1 112 ? 5.752 -7.649 -0.085 1.00 96.81 112 ALA A CA 1
ATOM 822 C C . ALA A 1 112 ? 6.609 -6.697 -0.929 1.00 96.81 112 ALA A C 1
ATOM 824 O O . ALA A 1 112 ? 6.876 -6.981 -2.096 1.00 96.81 112 ALA A O 1
ATOM 825 N N . VAL A 1 113 ? 7.132 -5.615 -0.333 1.00 96.56 113 VAL A N 1
ATOM 826 C CA . VAL A 1 113 ? 8.018 -4.683 -1.060 1.00 96.56 113 VAL A CA 1
ATOM 827 C C . VAL A 1 113 ? 9.352 -5.315 -1.462 1.00 96.56 113 VAL A C 1
ATOM 829 O O . VAL A 1 113 ? 9.991 -4.848 -2.401 1.00 96.56 113 VAL A O 1
ATOM 832 N N . GLY A 1 114 ? 9.760 -6.391 -0.782 1.00 94.50 114 GLY A N 1
ATOM 833 C CA . GLY A 1 114 ? 10.893 -7.237 -1.154 1.00 94.50 114 GLY A CA 1
ATOM 834 C C . GLY A 1 114 ? 10.601 -8.236 -2.282 1.00 94.50 114 GLY A C 1
ATOM 835 O O . GLY A 1 114 ? 11.525 -8.919 -2.721 1.00 94.50 114 GLY A O 1
ATOM 836 N N . GLY A 1 115 ? 9.354 -8.318 -2.759 1.00 93.56 115 GLY A N 1
ATOM 837 C CA . GLY A 1 115 ? 8.925 -9.191 -3.854 1.00 93.56 115 GLY A CA 1
ATOM 838 C C . GLY A 1 115 ? 8.222 -10.484 -3.425 1.00 93.56 115 GLY A C 1
ATOM 839 O O . GLY A 1 115 ? 7.996 -11.348 -4.271 1.00 93.56 115 GLY A O 1
ATOM 840 N N . ASP A 1 116 ? 7.877 -10.649 -2.146 1.00 96.56 116 ASP A N 1
ATOM 841 C CA . ASP A 1 116 ? 7.092 -11.797 -1.680 1.00 96.56 116 ASP A CA 1
ATOM 842 C C . ASP A 1 116 ? 5.599 -11.602 -1.996 1.00 96.56 116 ASP A C 1
ATOM 844 O O . ASP A 1 116 ? 4.888 -10.826 -1.352 1.00 96.56 116 ASP A O 1
ATOM 848 N N . THR A 1 117 ? 5.111 -12.338 -2.993 1.00 94.38 117 THR A N 1
ATOM 849 C CA . THR A 1 117 ? 3.723 -12.244 -3.463 1.00 94.38 117 THR A CA 1
ATOM 850 C C . THR A 1 117 ? 2.703 -12.809 -2.471 1.00 94.38 117 THR A C 1
ATOM 852 O O . THR A 1 117 ? 1.537 -12.417 -2.498 1.00 94.38 117 THR A O 1
ATOM 855 N N . GLU A 1 118 ? 3.096 -13.742 -1.596 1.00 95.38 118 GLU A N 1
ATOM 856 C CA . GLU A 1 118 ? 2.188 -14.260 -0.566 1.00 95.38 118 GLU A CA 1
ATOM 857 C C . GLU A 1 118 ? 1.988 -13.223 0.541 1.00 95.38 118 GLU A C 1
ATOM 859 O O . GLU A 1 118 ? 0.867 -13.033 1.020 1.00 95.38 118 GLU A O 1
ATOM 864 N N . ALA A 1 119 ? 3.063 -12.535 0.928 1.00 96.12 119 ALA A N 1
ATOM 865 C CA . ALA A 1 119 ? 3.021 -11.421 1.865 1.00 96.12 119 ALA A CA 1
ATOM 866 C C . ALA A 1 119 ? 2.218 -10.240 1.309 1.00 96.12 119 ALA A C 1
ATOM 868 O O . ALA A 1 119 ? 1.383 -9.677 2.017 1.00 96.12 119 ALA A O 1
ATOM 869 N N . GLU A 1 120 ? 2.385 -9.928 0.022 1.00 95.25 120 GLU A N 1
ATOM 870 C CA . GLU A 1 120 ? 1.543 -8.951 -0.669 1.00 95.25 120 GLU A CA 1
ATOM 871 C C . GLU A 1 120 ? 0.066 -9.347 -0.613 1.00 95.25 120 GLU A C 1
ATOM 873 O O . GLU A 1 120 ? -0.768 -8.542 -0.208 1.00 95.25 120 GLU A O 1
ATOM 878 N N . GLY A 1 121 ? -0.262 -10.607 -0.913 1.00 95.44 121 GLY A N 1
ATOM 879 C CA . GLY A 1 121 ? -1.634 -11.103 -0.817 1.00 95.44 121 GLY A CA 1
ATOM 880 C C . GLY A 1 121 ? -2.236 -10.942 0.584 1.00 95.44 121 GLY A C 1
ATOM 881 O O . GLY A 1 121 ? -3.412 -10.593 0.714 1.00 95.44 121 GLY A O 1
ATOM 882 N N . ARG A 1 122 ? -1.443 -11.135 1.647 1.00 95.19 122 ARG A N 1
ATOM 883 C CA . ARG A 1 122 ? -1.881 -10.882 3.032 1.00 95.19 122 ARG A CA 1
ATOM 884 C C . ARG A 1 122 ? -2.093 -9.393 3.311 1.00 95.19 122 ARG A C 1
ATOM 886 O O . ARG A 1 122 ? -3.121 -9.038 3.888 1.00 95.19 122 ARG A O 1
ATOM 893 N N . ALA A 1 123 ? -1.197 -8.526 2.844 1.00 95.31 123 ALA A N 1
ATOM 894 C CA . ALA A 1 123 ? -1.336 -7.073 2.952 1.00 95.31 123 ALA A CA 1
ATOM 895 C C . ALA A 1 123 ? -2.577 -6.542 2.194 1.00 95.31 123 ALA A C 1
ATOM 897 O O . ALA A 1 123 ? -3.358 -5.755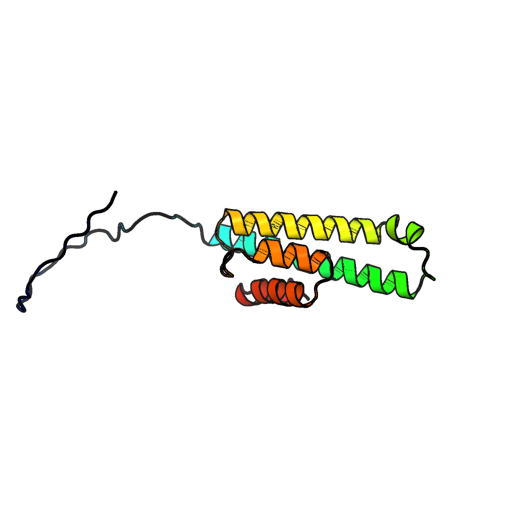 2.730 1.00 95.31 123 ALA A O 1
ATOM 898 N N . THR A 1 124 ? -2.839 -7.038 0.982 1.00 95.62 124 THR A N 1
ATOM 899 C CA . THR A 1 124 ? -4.055 -6.735 0.205 1.00 95.62 124 THR A CA 1
ATOM 900 C C . THR A 1 124 ? -5.316 -7.278 0.887 1.00 95.62 124 THR A C 1
ATOM 902 O O . THR A 1 124 ? -6.355 -6.609 0.919 1.00 95.62 124 THR A O 1
ATOM 905 N N . SER A 1 125 ? -5.235 -8.471 1.484 1.00 94.62 125 SER A N 1
ATOM 906 C CA . SER A 1 125 ? -6.331 -9.065 2.256 1.00 94.62 125 SER A CA 1
ATOM 907 C C . SER A 1 125 ? -6.677 -8.229 3.491 1.00 94.62 125 SER A C 1
ATOM 909 O O . SER A 1 125 ? -7.857 -8.029 3.772 1.00 94.62 125 SER A O 1
ATOM 911 N N . TYR A 1 126 ? -5.683 -7.652 4.177 1.00 94.75 126 TYR A N 1
ATOM 912 C CA . TYR A 1 126 ? -5.919 -6.694 5.263 1.00 94.75 126 TYR A CA 1
ATOM 913 C C . TYR A 1 126 ? -6.753 -5.494 4.790 1.00 94.75 126 TYR A C 1
ATOM 915 O O . TYR A 1 126 ? -7.741 -5.130 5.434 1.00 94.75 126 TYR A O 1
ATOM 923 N N . CYS A 1 127 ? -6.404 -4.910 3.640 1.00 95.56 127 CYS A N 1
ATOM 924 C CA . CYS A 1 127 ? -7.149 -3.790 3.065 1.00 95.56 127 CYS A CA 1
ATOM 925 C C . CYS A 1 127 ? -8.574 -4.177 2.670 1.00 95.56 127 CYS A C 1
ATOM 927 O O . CYS A 1 127 ? -9.509 -3.440 2.974 1.00 95.56 127 CYS A O 1
ATOM 929 N N . SER A 1 128 ? -8.762 -5.365 2.097 1.00 94.00 128 SER A N 1
ATOM 930 C CA . SER A 1 128 ? -10.093 -5.893 1.772 1.00 94.00 128 SER A CA 1
ATOM 931 C C . SER A 1 128 ? -10.932 -6.152 3.030 1.00 94.00 128 SER A C 1
ATOM 933 O O . SER A 1 128 ? -12.098 -5.778 3.097 1.00 94.00 128 SER A O 1
ATOM 935 N N . GLY A 1 129 ? -10.331 -6.729 4.074 1.00 92.19 129 GLY A N 1
ATOM 936 C CA . GLY A 1 129 ? -10.978 -6.939 5.372 1.00 92.19 129 GLY A CA 1
ATOM 937 C C . GLY A 1 129 ? -11.334 -5.637 6.098 1.00 92.19 129 GLY A C 1
ATOM 938 O O . GLY A 1 129 ? -12.250 -5.631 6.918 1.00 92.19 129 GLY A O 1
ATOM 939 N N . SER A 1 130 ? -10.649 -4.542 5.761 1.00 90.50 130 SER A N 1
ATOM 940 C CA . SER A 1 130 ? -10.902 -3.192 6.278 1.00 90.50 130 SER A CA 1
ATOM 941 C C . SER A 1 130 ? -11.864 -2.371 5.399 1.00 90.50 130 SER A C 1
ATOM 943 O O . SER A 1 130 ? -12.164 -1.232 5.745 1.00 90.50 130 SER A O 1
ATOM 945 N N . GLY A 1 131 ? -12.364 -2.924 4.282 1.00 93.31 131 GLY A N 1
ATOM 946 C CA . GLY A 1 131 ? -13.293 -2.250 3.357 1.00 93.31 131 GLY A CA 1
ATOM 947 C C . GLY A 1 131 ? -12.635 -1.278 2.368 1.00 93.31 131 GLY A C 1
ATOM 948 O O . GLY A 1 131 ? -13.277 -0.336 1.900 1.00 93.31 131 GLY A O 1
ATOM 949 N N . PHE A 1 132 ? -11.344 -1.467 2.090 1.00 95.38 132 PHE A N 1
ATOM 950 C CA . PHE A 1 132 ? -10.532 -0.648 1.188 1.00 95.38 132 PHE A CA 1
ATOM 951 C C . PHE A 1 132 ? -9.984 -1.451 0.001 1.00 95.38 132 PHE A C 1
ATOM 953 O O . PHE A 1 132 ? -8.923 -1.123 -0.530 1.00 95.38 132 PHE A O 1
ATOM 960 N N . GLU A 1 133 ? -10.692 -2.494 -0.437 1.00 91.88 133 GLU A N 1
ATOM 961 C CA . GLU A 1 133 ? -10.278 -3.361 -1.545 1.00 91.88 133 GLU A CA 1
ATOM 962 C C . GLU A 1 133 ? -10.044 -2.599 -2.855 1.00 91.88 133 GLU A C 1
ATOM 964 O O . GLU A 1 133 ? -9.227 -3.015 -3.660 1.00 91.88 133 GLU A O 1
ATOM 969 N N . THR A 1 134 ? -10.711 -1.462 -3.071 1.00 91.25 134 THR A N 1
ATOM 970 C CA . THR A 1 134 ? -10.553 -0.660 -4.296 1.00 91.25 134 THR A CA 1
ATOM 971 C C . THR A 1 134 ? -9.308 0.225 -4.293 1.00 91.25 134 THR A C 1
ATOM 973 O O . THR A 1 134 ? -9.059 0.918 -5.275 1.00 91.25 134 THR A O 1
ATOM 976 N N . LEU A 1 135 ? -8.596 0.309 -3.165 1.00 91.25 135 LEU A N 1
ATOM 977 C CA . LEU A 1 135 ? -7.381 1.118 -3.022 1.00 91.25 135 LEU A CA 1
ATOM 978 C C . LEU A 1 135 ? -6.105 0.306 -3.270 1.00 91.25 135 LEU A C 1
ATOM 980 O O . LEU A 1 135 ? -5.022 0.873 -3.191 1.00 91.25 135 LEU A O 1
ATOM 984 N N . VAL A 1 136 ? -6.240 -0.996 -3.513 1.00 88.94 136 VAL A N 1
ATOM 985 C CA . VAL A 1 136 ? -5.160 -1.969 -3.696 1.00 88.94 136 VAL A CA 1
ATOM 986 C C . VAL A 1 136 ? -5.496 -2.867 -4.887 1.00 88.94 136 VAL A C 1
ATOM 988 O O . VAL A 1 136 ? -6.675 -3.095 -5.160 1.00 88.94 136 VAL A O 1
ATOM 991 N N . GLY A 1 137 ? -4.483 -3.393 -5.572 1.00 71.50 137 GLY A N 1
ATOM 992 C CA . GLY A 1 137 ? -4.645 -4.207 -6.785 1.00 71.50 137 GLY A CA 1
ATOM 993 C C . GLY A 1 137 ? -3.869 -3.633 -7.950 1.00 71.50 137 GLY A C 1
ATOM 994 O O . GLY A 1 137 ? -4.424 -3.695 -9.069 1.00 71.50 137 GLY A O 1
#

Solvent-accessible surface area (backbone atoms only — not comparable to full-atom values): 8122 Å² total; per-residue (Å²): 137,88,84,88,77,87,88,78,85,90,82,91,82,83,91,87,80,90,80,95,74,76,95,80,71,82,89,76,87,74,53,67,70,60,52,51,49,51,53,52,52,22,27,44,28,43,19,52,19,49,55,30,47,51,54,43,54,56,54,50,73,76,39,85,83,50,68,74,60,50,69,68,32,68,57,45,51,50,22,52,52,25,37,53,48,22,43,53,33,29,49,49,34,50,75,72,66,66,38,88,78,75,68,43,55,42,56,26,38,50,40,23,71,71,68,36,64,68,29,35,51,50,46,49,45,50,25,40,77,70,75,37,48,89,39,39,130

Radius of gyration: 24.0 Å; Cα contacts (8 Å, |Δi|>4): 109; chains: 1; bounding box: 59×30×70 Å

Foldseek 3Di:
DDDDDDDDDDDDDDDDDDDDDDPCPDDDPPPVVVLLVLLLQLLLLLAQLVVLVVVLVVVCVVDVDPPVVSCVDPSNVSNVVSLVSNLVSQVVCLVSVVPPVPSCLSVLSNVVSVPPVVSSVVNLVSCVVSVNNVSHD

Organism: NCBI:txid66904

Sequence (137 aa):
MQCSRRAVRGIVCAASVVAVAGLMSGCSSDDPARAEEWQRVYCTRLGSWQDARDALTVSTGDAGADDARAARSPEFRDAENAAHAAVAASKVLDREGLDHTGGHLVEDTVWAVGGDTEAEGRATSYCSGSGFETLVG

pLDDT: mean 79.92, std 19.68, range [37.28, 98.38]

Nearest PDB structures (foldseek):
  6s37-assembly1_A  TM=4.163E-01  e=7.118E+00  Pseudomonas putida KT2440
  6s18-assembly1_B  TM=3.563E-01  e=5.798E+00  Pseudomonas putida KT2440

Secondary structure (DSSP, 8-state):
-------------------------------HHHHHHHHHHHHHHHHHHHHHHHHHHHHHHHS---HHHHTTSHHHHHHHHHHHHHHHHHHHHHHTT--TTSS-HHHHHHHHHTT-HHHHHHHHHHHHHTT-GGG--